Protein AF-A0A945QRX1-F1 (afdb_monomer_lite)

pLDDT: mean 83.56, std 16.04, range [49.19, 97.62]

Foldseek 3Di:
DDDPPDPPPPPPPPPPDDDDPPDDDDKDWDQDPVRDIDIPVVCPPDDDDDDDDDDD

Sequence (56 aa):
MMAALIAAALWTTTAAAQTTIGEEAIDFTLESLDGGMVSLGDLRGQVVLLNFFGYS

Radius of gyration: 20.46 Å; chains: 1; bounding box: 33×65×26 Å

Secondary structure (DSSP, 8-state):
--------------PPPPP-TTSPPPP-EEE-TTS-EEEGGGGTTS----------

Structure (mmCIF, N/CA/C/O backbone):
data_AF-A0A945QRX1-F1
#
_entry.id   AF-A0A945QRX1-F1
#
loop_
_atom_site.group_PDB
_atom_site.id
_atom_site.type_symbol
_atom_site.label_atom_id
_atom_site.label_alt_id
_atom_site.label_comp_id
_atom_site.label_asym_id
_atom_site.label_entity_id
_atom_site.label_seq_id
_atom_site.pdbx_PDB_ins_code
_atom_site.Cartn_x
_atom_site.Cartn_y
_atom_site.Cartn_z
_atom_site.occupancy
_atom_site.B_iso_or_equiv
_atom_site.auth_seq_id
_atom_site.auth_comp_id
_atom_site.auth_asym_id
_atom_site.auth_atom_id
_atom_site.pdbx_PDB_model_num
ATOM 1 N N . MET A 1 1 ? 13.083 56.468 -12.180 1.00 56.09 1 MET A N 1
ATOM 2 C CA . ME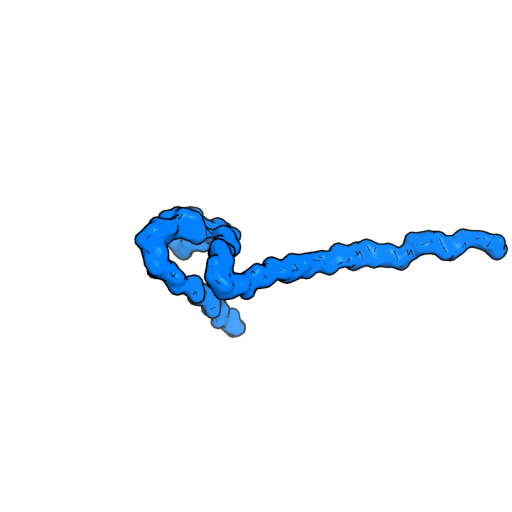T A 1 1 ? 12.333 56.089 -10.966 1.00 56.09 1 MET A CA 1
ATOM 3 C C . MET A 1 1 ? 10.954 55.583 -11.368 1.00 56.09 1 MET A C 1
ATOM 5 O O . MET A 1 1 ? 10.039 56.383 -11.433 1.00 56.09 1 MET A O 1
ATOM 9 N N . MET A 1 2 ? 10.842 54.301 -11.732 1.00 50.81 2 MET A N 1
ATOM 10 C CA . MET A 1 2 ? 9.610 53.491 -11.762 1.00 50.81 2 MET A CA 1
ATOM 11 C C . MET A 1 2 ? 9.994 52.083 -12.261 1.00 50.81 2 MET A C 1
ATOM 13 O O . MET A 1 2 ? 10.887 51.986 -13.096 1.00 50.81 2 MET A 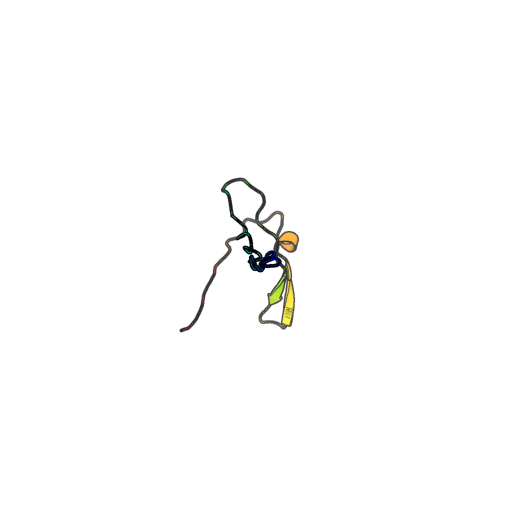O 1
ATOM 17 N N . ALA A 1 3 ? 9.288 51.049 -11.797 1.00 49.19 3 ALA A N 1
ATOM 18 C CA . ALA A 1 3 ? 9.358 49.637 -12.208 1.00 49.19 3 ALA A CA 1
ATOM 19 C C . ALA A 1 3 ? 10.419 48.748 -11.525 1.00 49.19 3 ALA A C 1
ATOM 21 O O . ALA A 1 3 ? 11.290 48.173 -12.166 1.00 49.19 3 ALA A O 1
ATOM 22 N N . ALA A 1 4 ? 10.258 48.536 -10.218 1.00 52.47 4 ALA A N 1
ATOM 23 C CA . ALA A 1 4 ? 10.613 47.260 -9.592 1.00 52.47 4 ALA A CA 1
ATOM 24 C C . ALA A 1 4 ? 9.304 46.535 -9.234 1.00 52.47 4 ALA A C 1
ATOM 26 O O . ALA A 1 4 ? 8.893 46.491 -8.078 1.00 52.47 4 ALA A O 1
ATOM 27 N N . LEU A 1 5 ? 8.582 46.063 -10.256 1.00 52.88 5 LEU A N 1
ATOM 28 C CA . LEU A 1 5 ? 7.373 45.261 -10.079 1.00 52.88 5 LEU A CA 1
ATOM 29 C C . LEU A 1 5 ? 7.747 43.775 -10.108 1.00 52.88 5 LEU A C 1
ATOM 31 O O . LEU A 1 5 ? 8.020 43.211 -11.160 1.00 52.88 5 LEU A O 1
ATOM 35 N N . ILE A 1 6 ? 7.731 43.193 -8.908 1.00 55.81 6 ILE A N 1
ATOM 36 C CA . ILE A 1 6 ? 7.248 41.842 -8.595 1.00 55.81 6 ILE A CA 1
ATOM 37 C C . ILE A 1 6 ? 7.944 40.706 -9.361 1.00 55.81 6 ILE A C 1
ATOM 39 O O . ILE A 1 6 ? 7.394 40.109 -10.278 1.00 55.81 6 ILE A O 1
ATOM 43 N N . ALA A 1 7 ? 9.125 40.326 -8.877 1.00 55.50 7 ALA A N 1
ATOM 44 C CA . ALA A 1 7 ? 9.659 38.976 -9.047 1.00 55.50 7 ALA A CA 1
ATOM 45 C C . ALA A 1 7 ? 9.608 38.237 -7.698 1.00 55.50 7 ALA A C 1
ATOM 47 O O . ALA A 1 7 ? 10.616 37.739 -7.204 1.00 55.50 7 ALA A O 1
ATOM 48 N N . ALA A 1 8 ? 8.440 38.217 -7.049 1.00 59.53 8 ALA A N 1
ATOM 49 C CA . ALA A 1 8 ? 8.205 37.260 -5.975 1.00 59.53 8 ALA A CA 1
ATOM 50 C C . ALA A 1 8 ? 7.946 35.919 -6.659 1.00 59.53 8 ALA A C 1
ATOM 52 O O . ALA A 1 8 ? 6.858 35.674 -7.177 1.00 59.53 8 ALA A O 1
ATOM 53 N N . ALA A 1 9 ? 9.008 35.124 -6.762 1.00 58.91 9 ALA A N 1
ATOM 54 C CA . ALA A 1 9 ? 8.970 33.765 -7.258 1.00 58.91 9 ALA A CA 1
ATOM 55 C C . ALA A 1 9 ? 7.745 33.046 -6.681 1.00 58.91 9 ALA A C 1
ATOM 57 O O . ALA A 1 9 ? 7.582 32.953 -5.464 1.00 58.91 9 ALA A O 1
ATOM 58 N N . LEU A 1 10 ? 6.883 32.563 -7.573 1.00 61.88 10 LEU A N 1
ATOM 59 C CA . LEU A 1 10 ? 5.862 31.573 -7.268 1.00 61.88 10 LEU A CA 1
ATOM 60 C C . LEU A 1 10 ? 6.598 30.302 -6.842 1.00 61.88 10 LEU A C 1
ATOM 62 O O . LEU A 1 10 ? 6.814 29.393 -7.638 1.00 61.88 10 LEU A O 1
ATOM 66 N N . TRP A 1 11 ? 7.053 30.253 -5.595 1.00 67.25 11 TRP A N 1
ATOM 67 C CA . TRP A 1 11 ? 7.395 28.992 -4.974 1.00 67.25 11 TRP A CA 1
ATOM 68 C C . TRP A 1 11 ? 6.073 28.266 -4.794 1.00 67.25 11 TRP A C 1
ATOM 70 O O . TRP A 1 11 ? 5.308 28.548 -3.876 1.00 67.25 11 TRP A O 1
ATOM 80 N N . THR A 1 12 ? 5.767 27.365 -5.721 1.00 66.50 12 THR A N 1
ATOM 81 C CA . THR A 1 12 ? 4.742 26.355 -5.502 1.00 66.50 12 THR A CA 1
ATOM 82 C C . THR A 1 12 ? 5.216 25.515 -4.327 1.00 66.50 12 THR A C 1
ATOM 84 O O . THR A 1 12 ? 6.040 24.613 -4.483 1.00 66.50 12 THR A O 1
ATOM 87 N N . THR A 1 13 ? 4.754 25.848 -3.126 1.00 67.56 13 THR A N 1
ATOM 88 C CA . THR A 1 13 ? 4.889 24.960 -1.981 1.00 67.56 13 THR A CA 1
ATOM 89 C C . THR A 1 13 ? 4.097 23.713 -2.337 1.00 67.56 13 THR A C 1
ATOM 91 O O . THR A 1 13 ? 2.871 23.751 -2.410 1.00 67.56 13 THR A O 1
ATOM 94 N N . THR A 1 14 ? 4.796 22.623 -2.649 1.00 72.31 14 THR A N 1
ATOM 95 C CA . THR A 1 14 ? 4.132 21.330 -2.804 1.00 72.31 14 THR A CA 1
ATOM 96 C C . THR A 1 14 ? 3.557 21.002 -1.434 1.00 72.31 14 THR A C 1
ATOM 98 O O . THR A 1 14 ? 4.314 20.817 -0.481 1.00 72.31 14 THR A O 1
ATOM 101 N N . ALA A 1 15 ? 2.231 21.038 -1.304 1.00 67.19 15 ALA A N 1
ATOM 102 C CA . ALA A 1 15 ? 1.577 20.618 -0.078 1.00 67.19 15 ALA A CA 1
ATOM 103 C C . ALA A 1 15 ? 1.890 19.132 0.110 1.00 67.19 15 ALA A C 1
ATOM 105 O O . ALA A 1 15 ? 1.549 18.310 -0.741 1.00 67.19 15 ALA A O 1
ATOM 106 N N . ALA A 1 16 ? 2.593 18.797 1.189 1.00 69.69 16 ALA A N 1
ATOM 107 C CA . ALA A 1 16 ? 2.802 17.407 1.549 1.00 69.69 16 ALA A CA 1
ATOM 108 C C . ALA A 1 16 ? 1.434 16.796 1.867 1.00 69.69 16 ALA A C 1
ATOM 110 O O . ALA A 1 16 ? 0.683 17.350 2.672 1.00 69.69 16 ALA A O 1
ATOM 111 N N . ALA A 1 17 ? 1.099 15.679 1.223 1.00 74.75 17 ALA A N 1
ATOM 112 C CA . ALA A 1 17 ? -0.093 14.933 1.584 1.00 74.75 17 ALA A CA 1
ATOM 113 C C . ALA A 1 17 ? 0.076 14.435 3.028 1.00 74.75 17 ALA A C 1
ATOM 115 O O . ALA A 1 17 ? 1.054 13.757 3.348 1.00 74.75 17 ALA A O 1
ATOM 116 N N . GLN A 1 18 ? -0.836 14.842 3.908 1.00 80.75 18 GLN A N 1
ATOM 117 C CA . GLN A 1 18 ? -0.802 14.493 5.321 1.00 80.75 18 GLN A CA 1
ATOM 118 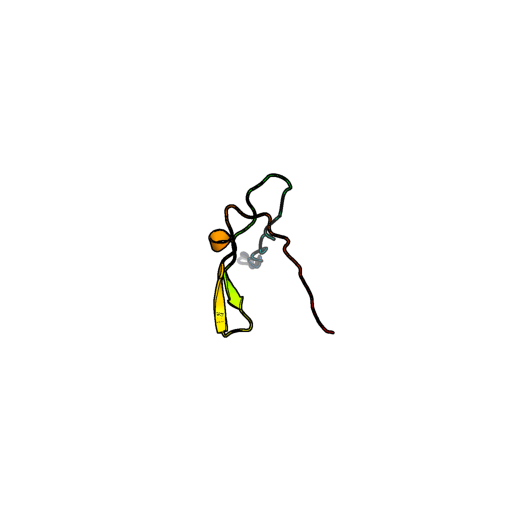C C . GLN A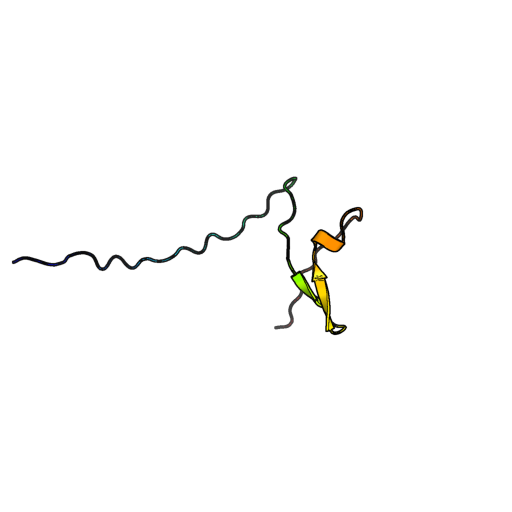 1 18 ? -1.697 13.278 5.562 1.00 80.75 18 GLN A C 1
ATOM 120 O O . GLN A 1 18 ? -2.846 13.261 5.130 1.00 80.75 18 GLN A O 1
ATOM 125 N N . THR A 1 19 ? -1.173 12.275 6.266 1.00 87.06 19 THR A N 1
ATOM 126 C CA . THR A 1 19 ? -1.942 11.097 6.685 1.00 87.06 19 THR A CA 1
ATOM 127 C C . THR A 1 19 ? -2.473 11.307 8.099 1.00 87.06 19 THR A C 1
ATOM 129 O O . THR A 1 19 ? -1.692 11.576 9.016 1.00 87.06 19 THR A O 1
ATOM 132 N N . THR A 1 20 ? -3.779 11.134 8.293 1.00 92.56 20 THR A N 1
ATOM 133 C CA . THR A 1 20 ? -4.439 11.242 9.603 1.00 92.56 20 THR A CA 1
ATOM 134 C C . THR A 1 20 ? -5.039 9.898 10.010 1.00 92.56 20 THR A C 1
ATOM 136 O O . THR A 1 20 ? -5.610 9.181 9.192 1.00 92.56 20 THR A O 1
ATOM 139 N N . ILE A 1 21 ? -4.930 9.536 11.291 1.00 93.31 21 ILE A N 1
ATOM 140 C CA . ILE A 1 21 ? -5.522 8.295 11.810 1.00 93.31 21 ILE A CA 1
ATOM 141 C C . ILE A 1 21 ? -7.050 8.371 11.721 1.00 93.31 21 ILE A C 1
ATOM 143 O O . ILE A 1 21 ? -7.651 9.333 12.193 1.00 93.31 21 ILE A O 1
ATOM 147 N N . GLY A 1 22 ? -7.665 7.321 11.176 1.00 93.25 22 GLY A N 1
ATOM 148 C CA . GLY A 1 2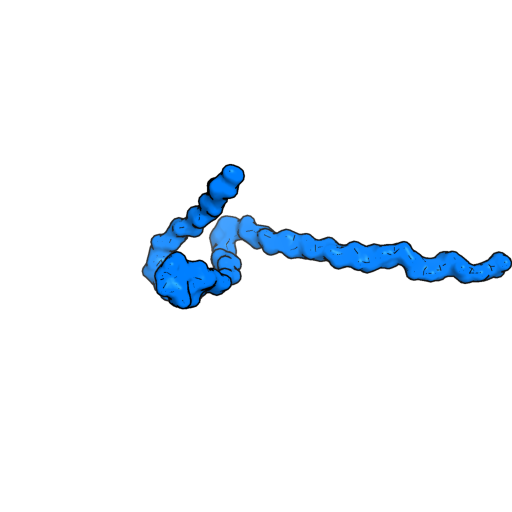2 ? -9.118 7.207 11.030 1.00 93.25 22 GLY A CA 1
ATOM 149 C C . GLY A 1 22 ? -9.676 7.837 9.751 1.00 93.25 22 GLY A C 1
ATOM 150 O O . GLY A 1 22 ? -10.844 7.609 9.445 1.00 93.25 22 GLY A O 1
ATOM 151 N N . GLU A 1 23 ? -8.858 8.574 8.995 1.00 94.38 23 GLU A N 1
ATOM 152 C CA . GLU A 1 23 ? -9.198 9.002 7.637 1.00 94.38 23 GLU A CA 1
ATOM 153 C C . GLU A 1 23 ? -8.918 7.883 6.626 1.00 94.38 23 GLU A C 1
ATOM 155 O O . GLU A 1 23 ? -8.192 6.922 6.900 1.00 94.38 23 GLU A O 1
ATOM 160 N N . GLU A 1 24 ? -9.532 7.997 5.450 1.00 93.00 24 GLU A N 1
ATOM 161 C CA . GLU A 1 24 ? -9.276 7.083 4.343 1.00 93.00 24 GLU A CA 1
ATOM 162 C C . GLU A 1 24 ? -7.795 7.142 3.944 1.00 93.00 24 GLU A C 1
ATOM 164 O O . GLU A 1 24 ? -7.212 8.219 3.803 1.00 93.00 24 GLU A O 1
ATOM 169 N N . ALA A 1 25 ? -7.174 5.973 3.780 1.00 94.00 25 ALA A N 1
ATOM 170 C CA . ALA A 1 25 ? -5.790 5.901 3.340 1.00 94.00 25 ALA A CA 1
ATOM 171 C C . ALA A 1 25 ? -5.660 6.464 1.916 1.00 94.00 25 ALA A C 1
ATOM 173 O O . ALA A 1 25 ? -6.472 6.152 1.045 1.00 94.00 25 ALA A O 1
ATOM 174 N N . ILE A 1 26 ? -4.624 7.276 1.688 1.00 93.19 26 ILE A N 1
ATOM 175 C CA . ILE A 1 26 ? -4.342 7.872 0.379 1.00 93.19 26 ILE A CA 1
ATOM 176 C C . ILE A 1 26 ? -4.096 6.750 -0.629 1.00 93.19 26 ILE A C 1
ATOM 178 O O . ILE A 1 26 ? -3.213 5.912 -0.432 1.00 93.19 26 ILE A O 1
ATOM 182 N N . ASP A 1 27 ? -4.880 6.749 -1.704 1.00 95.56 27 ASP A N 1
ATOM 183 C CA . ASP A 1 27 ? -4.747 5.751 -2.754 1.00 95.56 27 ASP A CA 1
ATOM 184 C C . ASP A 1 27 ? -3.465 5.971 -3.563 1.00 95.56 27 ASP A C 1
ATOM 186 O O . ASP A 1 27 ? -2.987 7.094 -3.750 1.00 95.56 27 ASP A O 1
ATOM 190 N N . PHE A 1 28 ? -2.913 4.875 -4.059 1.00 95.06 28 PHE A N 1
ATOM 191 C CA . PHE A 1 28 ? -1.759 4.876 -4.941 1.00 95.06 28 PHE A CA 1
ATOM 192 C C . PHE A 1 28 ? -1.879 3.723 -5.919 1.00 95.06 28 PHE A C 1
ATOM 194 O O . PHE A 1 28 ? -2.583 2.750 -5.672 1.00 95.06 28 PHE A O 1
ATOM 201 N N . THR A 1 29 ? -1.159 3.824 -7.029 1.00 97.50 29 THR A N 1
ATOM 202 C CA . THR A 1 29 ? -0.978 2.715 -7.961 1.00 97.50 29 THR A CA 1
ATOM 203 C C . THR A 1 29 ? 0.499 2.594 -8.283 1.00 97.50 29 THR A C 1
ATOM 205 O O . THR A 1 29 ? 1.133 3.592 -8.627 1.00 97.50 29 THR A O 1
ATOM 208 N N . LEU A 1 30 ? 1.045 1.390 -8.142 1.00 96.50 30 LEU A N 1
ATOM 209 C CA . LEU A 1 30 ? 2.452 1.094 -8.387 1.00 96.50 30 LEU A CA 1
ATOM 210 C C . LEU A 1 30 ? 2.587 -0.125 -9.290 1.00 96.50 30 LEU A C 1
ATOM 212 O O . LEU A 1 30 ? 1.711 -0.989 -9.329 1.00 96.50 30 LEU A O 1
ATOM 216 N N . GLU A 1 31 ? 3.713 -0.191 -9.987 1.00 96.88 31 GLU A N 1
ATOM 217 C CA . GLU A 1 31 ? 4.147 -1.422 -10.628 1.00 96.88 31 GLU A CA 1
ATOM 218 C C . GLU A 1 31 ? 4.645 -2.387 -9.544 1.00 96.88 31 GLU A C 1
ATOM 220 O O . GLU A 1 31 ? 5.469 -2.041 -8.692 1.00 96.88 31 GLU A O 1
ATOM 225 N N . SER A 1 32 ? 4.093 -3.591 -9.549 1.00 92.94 32 SER A N 1
ATOM 226 C CA . SER A 1 32 ? 4.494 -4.700 -8.698 1.00 92.94 32 SER A CA 1
ATOM 227 C C . SER A 1 32 ? 5.752 -5.370 -9.259 1.00 92.94 32 SER A C 1
ATOM 229 O O . SER A 1 32 ? 6.077 -5.258 -10.439 1.00 92.94 32 SER A O 1
ATOM 231 N N . LEU A 1 33 ? 6.471 -6.112 -8.415 1.00 90.50 33 LEU A N 1
ATOM 232 C CA . LEU A 1 33 ? 7.718 -6.787 -8.797 1.00 90.50 33 LEU A CA 1
ATOM 233 C C . LEU A 1 33 ? 7.528 -7.868 -9.876 1.00 90.50 33 LEU A C 1
ATOM 235 O O . LEU A 1 33 ? 8.493 -8.262 -10.527 1.00 90.50 33 LEU A O 1
ATOM 239 N N . ASP A 1 34 ? 6.303 -8.355 -10.057 1.00 94.44 34 ASP A N 1
ATOM 240 C CA . ASP A 1 34 ? 5.907 -9.289 -11.113 1.00 94.44 34 ASP A CA 1
ATOM 241 C C . ASP A 1 34 ? 5.493 -8.592 -12.426 1.00 94.44 34 ASP A C 1
ATOM 243 O O . ASP A 1 34 ? 5.100 -9.267 -13.378 1.00 94.44 34 ASP A O 1
ATOM 247 N N . GLY A 1 35 ? 5.609 -7.260 -12.500 1.00 94.56 35 GLY A N 1
ATOM 248 C CA . GLY A 1 35 ? 5.279 -6.447 -13.675 1.00 94.56 35 GLY A CA 1
ATOM 249 C C . GLY A 1 35 ? 3.788 -6.125 -13.824 1.00 94.56 35 GLY A C 1
ATOM 250 O O . GLY A 1 35 ? 3.380 -5.553 -14.835 1.00 94.56 35 GLY A O 1
ATOM 251 N N . GLY A 1 36 ? 2.955 -6.503 -12.848 1.00 96.88 36 GLY A N 1
ATOM 252 C CA . GLY A 1 36 ? 1.555 -6.086 -12.778 1.00 96.88 36 GLY A CA 1
ATOM 253 C C . GLY A 1 36 ? 1.393 -4.682 -12.194 1.00 96.88 36 GLY A C 1
ATOM 254 O O . GLY A 1 36 ? 2.310 -4.142 -11.585 1.00 96.88 36 GLY A O 1
ATOM 255 N N . MET A 1 37 ? 0.201 -4.100 -12.324 1.00 97.62 37 MET A N 1
ATOM 256 C CA . MET A 1 37 ? -0.164 -2.889 -11.582 1.00 97.62 37 MET A CA 1
ATOM 257 C C . MET A 1 37 ? -0.959 -3.279 -10.340 1.00 97.62 37 MET A C 1
ATOM 259 O O . MET A 1 37 ? -1.828 -4.146 -10.415 1.00 97.62 37 MET A O 1
ATOM 263 N N . VAL A 1 38 ? -0.673 -2.629 -9.216 1.00 96.06 38 VAL A N 1
ATOM 264 C CA . VAL A 1 38 ? -1.421 -2.796 -7.969 1.00 96.06 38 VAL A CA 1
ATOM 265 C C . VAL A 1 38 ? -1.851 -1.439 -7.435 1.00 96.06 38 VAL A C 1
ATOM 267 O O . VAL A 1 38 ? -1.020 -0.535 -7.299 1.00 96.06 38 VAL A O 1
ATOM 270 N N . SER A 1 39 ? -3.138 -1.303 -7.116 1.00 97.38 39 SER A N 1
ATOM 271 C CA . SER A 1 39 ? -3.677 -0.138 -6.418 1.00 97.38 39 SER A CA 1
ATOM 272 C C . SER A 1 39 ? -4.045 -0.479 -4.975 1.00 97.38 39 SER A C 1
ATOM 274 O O . SER A 1 39 ? -4.479 -1.594 -4.680 1.00 97.38 39 SER A O 1
ATOM 276 N N . LEU A 1 40 ? -3.926 0.481 -4.051 1.00 96.94 40 LEU A N 1
ATOM 277 C CA . LEU A 1 40 ? -4.394 0.265 -2.675 1.00 96.94 40 LEU A CA 1
ATOM 278 C C . LEU A 1 40 ? -5.912 0.026 -2.646 1.00 96.94 40 LEU A C 1
ATOM 280 O O . LEU A 1 40 ? -6.393 -0.817 -1.885 1.00 96.94 40 LEU A O 1
ATOM 284 N N . GLY A 1 41 ? -6.657 0.719 -3.512 1.00 97.25 41 GLY A N 1
ATOM 285 C CA . GLY A 1 41 ? -8.095 0.522 -3.698 1.00 97.25 41 GLY A CA 1
ATOM 286 C C . GLY A 1 41 ? -8.512 -0.919 -4.027 1.00 97.25 41 GLY A C 1
ATOM 287 O O . GLY A 1 41 ? -9.589 -1.340 -3.598 1.00 97.25 41 GLY A O 1
ATOM 288 N N . ASP A 1 42 ? -7.656 -1.699 -4.693 1.00 96.75 42 ASP A N 1
ATOM 289 C CA . ASP A 1 42 ? -7.945 -3.093 -5.063 1.00 96.75 42 ASP A CA 1
ATOM 290 C C . ASP A 1 42 ? -7.948 -4.038 -3.848 1.00 96.75 42 ASP A C 1
ATOM 292 O O . ASP A 1 42 ? -8.543 -5.115 -3.887 1.00 96.75 42 ASP A O 1
ATOM 296 N N . LEU A 1 43 ? -7.313 -3.636 -2.740 1.00 96.38 43 LEU A N 1
ATOM 297 C CA . LEU A 1 43 ? -7.150 -4.446 -1.526 1.00 96.38 43 LEU A CA 1
ATOM 298 C C . LEU A 1 43 ? -8.237 -4.192 -0.464 1.00 96.38 43 LEU A C 1
ATOM 300 O O . LEU A 1 43 ? -8.130 -4.671 0.670 1.00 96.38 43 LEU A O 1
ATOM 304 N N . ARG A 1 44 ? -9.296 -3.442 -0.796 1.00 96.56 44 ARG A N 1
ATOM 305 C CA . ARG A 1 44 ? -10.406 -3.171 0.134 1.00 96.56 44 ARG A CA 1
ATOM 306 C C . ARG A 1 44 ? -11.062 -4.460 0.643 1.00 96.56 44 ARG A C 1
ATOM 308 O O . ARG A 1 44 ? -11.131 -5.476 -0.041 1.00 96.56 44 ARG A O 1
ATOM 315 N N . GLY A 1 45 ? -11.582 -4.393 1.869 1.00 96.81 45 GLY A N 1
ATOM 316 C CA . GLY A 1 45 ? -12.179 -5.543 2.562 1.00 96.81 45 GLY A CA 1
ATOM 317 C C . GLY A 1 45 ? -11.163 -6.430 3.289 1.00 96.81 45 GLY A C 1
ATOM 318 O O . GLY A 1 45 ? -11.563 -7.377 3.963 1.00 96.81 45 GLY A O 1
ATOM 319 N N . GLN A 1 46 ? -9.871 -6.106 3.200 1.00 96.62 46 GLN A N 1
ATOM 320 C CA . GLN A 1 46 ? -8.786 -6.783 3.904 1.00 96.62 46 GLN A CA 1
ATOM 321 C C . GLN A 1 46 ? -8.075 -5.811 4.851 1.00 96.62 46 GLN A C 1
ATOM 323 O O . GLN A 1 46 ? -8.064 -4.599 4.631 1.00 96.62 46 GLN A O 1
ATOM 328 N N . VAL A 1 47 ? -7.464 -6.342 5.912 1.00 96.38 47 VAL A N 1
ATOM 329 C CA . VAL A 1 47 ? -6.538 -5.562 6.743 1.00 96.38 47 VAL A CA 1
ATOM 330 C C . VAL A 1 47 ? -5.191 -5.526 6.025 1.00 96.38 47 VAL A C 1
ATOM 332 O O . VAL A 1 47 ? -4.575 -6.569 5.824 1.00 96.38 47 VAL A O 1
ATOM 335 N N . VAL A 1 48 ? -4.742 -4.331 5.643 1.00 96.38 48 VAL A N 1
ATOM 336 C CA . VAL A 1 48 ? -3.516 -4.118 4.861 1.00 96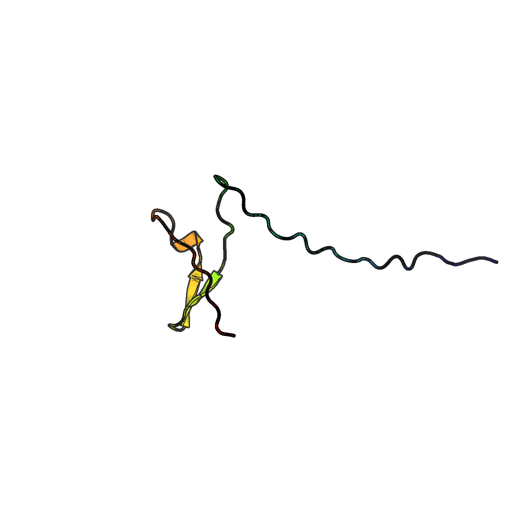.38 48 VAL A CA 1
ATOM 337 C C . VAL A 1 48 ? -2.479 -3.383 5.708 1.00 96.38 48 VAL A C 1
ATOM 339 O O . VAL A 1 48 ? -2.788 -2.374 6.339 1.00 96.38 48 VAL A O 1
ATOM 342 N N . LEU A 1 49 ? -1.236 -3.871 5.700 1.00 96.31 49 LEU A N 1
ATOM 343 C CA . LEU A 1 49 ? -0.080 -3.189 6.284 1.00 96.31 49 LEU A CA 1
ATOM 344 C C . LEU A 1 49 ? 0.789 -2.624 5.157 1.00 96.31 49 LEU A C 1
ATOM 346 O O . LEU A 1 49 ? 1.359 -3.385 4.378 1.00 96.31 49 LEU A O 1
ATOM 350 N N . LEU A 1 50 ? 0.917 -1.298 5.096 1.00 94.69 50 LEU A N 1
ATOM 351 C CA . LEU A 1 50 ? 1.841 -0.636 4.177 1.00 94.69 50 LEU A CA 1
ATOM 352 C C . LEU A 1 50 ? 3.236 -0.592 4.789 1.00 94.69 50 LEU A C 1
ATOM 354 O O . LEU A 1 50 ? 3.412 -0.132 5.917 1.00 94.69 50 LEU A O 1
ATOM 358 N N . ASN A 1 51 ? 4.220 -1.067 4.033 1.00 94.19 51 ASN A N 1
ATOM 359 C CA . ASN A 1 51 ? 5.600 -1.123 4.476 1.00 94.19 51 ASN A CA 1
ATOM 360 C C . ASN A 1 51 ? 6.515 -0.438 3.464 1.00 94.19 51 ASN A C 1
ATOM 362 O O . ASN A 1 51 ? 6.451 -0.729 2.272 1.00 94.19 51 ASN A O 1
ATOM 366 N N . PHE A 1 52 ? 7.358 0.467 3.953 1.00 92.12 52 PHE A N 1
ATOM 367 C CA . PHE A 1 52 ? 8.254 1.274 3.136 1.00 92.12 52 PHE A CA 1
ATOM 368 C C . PHE A 1 52 ? 9.695 0.863 3.439 1.00 92.12 52 PHE A C 1
ATOM 370 O O . PHE A 1 52 ? 10.212 1.133 4.522 1.00 92.12 52 PHE A O 1
ATOM 377 N N . PHE A 1 53 ? 10.341 0.211 2.473 1.00 88.88 53 PHE A N 1
ATOM 378 C CA . PHE A 1 53 ? 11.731 -0.228 2.563 1.00 88.88 53 PHE A CA 1
ATOM 379 C C . PHE A 1 53 ? 12.593 0.470 1.510 1.00 88.88 53 PHE A C 1
ATOM 381 O O . PHE A 1 53 ? 12.108 0.828 0.439 1.00 88.88 53 PHE A O 1
ATOM 388 N N . GLY A 1 54 ? 13.885 0.613 1.795 1.00 86.62 54 GLY A N 1
ATOM 389 C CA . GLY A 1 54 ? 14.877 1.114 0.849 1.00 86.62 54 GLY A CA 1
ATOM 390 C C . GLY A 1 54 ? 16.261 0.565 1.181 1.00 86.62 54 GLY A C 1
ATOM 391 O O . GLY A 1 54 ? 16.566 0.316 2.348 1.00 86.62 54 GLY A O 1
ATOM 392 N N . TYR A 1 55 ? 17.084 0.366 0.156 1.00 82.81 55 TYR A N 1
ATOM 393 C CA . TYR A 1 55 ? 18.510 0.070 0.305 1.00 82.81 55 TYR A CA 1
ATOM 394 C C . TYR A 1 55 ? 19.298 1.367 0.074 1.00 82.81 55 TYR A C 1
ATOM 396 O O . TYR A 1 55 ? 18.899 2.166 -0.776 1.00 82.81 55 TYR A O 1
ATOM 404 N N . SER A 1 56 ? 20.361 1.596 0.855 1.00 72.00 56 SER A N 1
ATOM 405 C CA . SER A 1 56 ? 21.232 2.779 0.741 1.00 72.00 56 SER A CA 1
ATOM 406 C C . SER A 1 56 ? 22.370 2.570 -0.243 1.00 72.00 56 SER A C 1
ATOM 408 O O . SER A 1 56 ? 23.000 1.492 -0.126 1.00 72.00 56 SER A O 1
#